Protein AF-A0A7S2HQS0-F1 (afdb_monomer_lite)

Structure (mmCIF, N/CA/C/O backbone):
data_AF-A0A7S2HQS0-F1
#
_entry.id   AF-A0A7S2HQS0-F1
#
loop_
_atom_site.group_PDB
_atom_site.id
_atom_site.type_symbol
_atom_site.label_atom_id
_atom_site.label_alt_id
_atom_site.label_comp_id
_atom_site.label_asym_id
_atom_site.label_entity_id
_atom_site.label_seq_id
_atom_site.pdbx_PDB_ins_code
_atom_site.Cartn_x
_atom_site.Cartn_y
_atom_site.Cartn_z
_atom_site.occupancy
_atom_site.B_iso_or_equiv
_atom_site.auth_seq_id
_atom_site.auth_comp_id
_atom_site.auth_asym_id
_atom_site.auth_atom_id
_atom_site.pdbx_PDB_model_num
ATOM 1 N N . SER A 1 1 ? -21.743 -8.434 7.636 1.00 57.97 1 SER A N 1
ATOM 2 C CA . SER A 1 1 ? -21.499 -7.011 7.310 1.00 57.97 1 SER A CA 1
ATOM 3 C C . SER A 1 1 ? -20.016 -6.711 7.418 1.00 57.97 1 SER A C 1
ATOM 5 O O . SER A 1 1 ? -19.393 -7.268 8.307 1.00 57.97 1 SER A O 1
ATOM 7 N N . TRP A 1 2 ? -19.448 -5.892 6.527 1.00 65.00 2 TRP A N 1
ATOM 8 C CA . TRP A 1 2 ? -18.016 -5.555 6.507 1.00 65.00 2 TRP A CA 1
ATOM 9 C C . TRP A 1 2 ? -17.796 -4.054 6.764 1.00 65.00 2 TRP A C 1
ATOM 11 O O . TRP A 1 2 ? -18.641 -3.234 6.384 1.00 65.00 2 TRP A O 1
ATOM 21 N N . TRP A 1 3 ? -16.676 -3.724 7.410 1.00 70.25 3 TRP A N 1
ATOM 22 C CA . TRP A 1 3 ? -16.250 -2.370 7.775 1.00 70.25 3 TRP A CA 1
ATOM 23 C C . TRP A 1 3 ? -14.877 -2.070 7.155 1.00 70.25 3 TRP A C 1
ATOM 25 O O . TRP A 1 3 ? -14.032 -2.954 7.054 1.00 70.25 3 TRP A O 1
ATOM 35 N N . LEU A 1 4 ? -14.660 -0.826 6.741 1.00 69.56 4 LEU A N 1
ATOM 36 C CA . LEU A 1 4 ? -13.374 -0.265 6.356 1.00 69.56 4 LEU A CA 1
ATOM 37 C C . LEU A 1 4 ? -12.585 0.073 7.620 1.00 69.56 4 LEU A C 1
ATOM 39 O O . LEU A 1 4 ? -12.956 0.983 8.366 1.00 69.56 4 LEU A O 1
ATOM 43 N N . CYS A 1 5 ? -11.491 -0.650 7.829 1.00 71.25 5 CYS A N 1
ATOM 44 C CA . CYS A 1 5 ? -10.439 -0.272 8.759 1.00 71.25 5 CYS A CA 1
ATOM 45 C C . CYS A 1 5 ? -9.304 0.366 7.953 1.00 71.25 5 CYS A C 1
ATOM 47 O O . CYS A 1 5 ? -8.884 -0.183 6.937 1.00 71.25 5 CYS A O 1
ATOM 49 N N . HIS A 1 6 ? -8.857 1.545 8.368 1.00 69.62 6 HIS A N 1
ATOM 50 C CA . HIS A 1 6 ? -7.760 2.263 7.730 1.00 69.62 6 HIS A CA 1
ATOM 51 C C . HIS A 1 6 ? -7.003 3.045 8.801 1.00 69.62 6 HIS A C 1
ATOM 53 O O . HIS A 1 6 ? -7.604 3.464 9.795 1.00 69.62 6 HIS A O 1
ATOM 59 N N . ASP A 1 7 ? -5.704 3.256 8.603 1.00 67.81 7 ASP A N 1
ATOM 60 C CA . ASP A 1 7 ? -4.910 4.049 9.533 1.00 67.81 7 ASP A CA 1
ATOM 61 C C . ASP A 1 7 ? -5.338 5.528 9.534 1.00 67.81 7 ASP A C 1
ATOM 63 O O . ASP A 1 7 ? -5.891 6.064 8.564 1.00 67.81 7 ASP A O 1
ATOM 67 N N . HIS A 1 8 ? -5.112 6.208 10.655 1.00 69.19 8 HIS A N 1
ATOM 68 C CA . HIS A 1 8 ? -5.535 7.587 10.851 1.00 69.19 8 HIS A CA 1
ATOM 69 C C . HIS A 1 8 ? -4.584 8.580 10.161 1.00 69.19 8 HIS A C 1
ATOM 71 O O . HIS A 1 8 ? -3.798 9.270 10.808 1.00 69.19 8 HIS A O 1
ATOM 77 N N . LEU A 1 9 ? -4.694 8.688 8.834 1.00 74.00 9 LEU A N 1
ATOM 78 C CA . LEU A 1 9 ? -3.991 9.696 8.038 1.00 74.00 9 LEU A CA 1
ATOM 79 C C . LEU A 1 9 ? -4.830 10.970 7.896 1.00 74.00 9 LEU A C 1
ATOM 81 O O . LEU A 1 9 ? -6.034 10.909 7.648 1.00 74.00 9 LEU A O 1
ATOM 85 N N . SER A 1 10 ? -4.195 12.141 7.981 1.00 75.12 10 SER A N 1
ATOM 86 C CA . SER A 1 10 ? -4.865 13.427 7.726 1.00 75.12 10 SER A CA 1
ATOM 87 C C . SER A 1 10 ? -5.469 13.489 6.320 1.00 75.12 10 SER A C 1
ATOM 89 O O . SER A 1 10 ? -6.591 13.965 6.165 1.00 75.12 10 SER A O 1
ATOM 91 N N . ALA A 1 11 ? -4.771 12.917 5.333 1.00 80.25 11 ALA A N 1
ATOM 92 C CA . ALA A 1 11 ? -5.224 12.813 3.946 1.00 80.25 11 ALA A CA 1
ATOM 93 C C . ALA A 1 11 ? -6.556 12.055 3.804 1.00 80.25 11 ALA A C 1
ATOM 95 O O . ALA A 1 11 ? -7.364 12.367 2.934 1.00 80.25 11 ALA A O 1
ATOM 96 N N . TRP A 1 12 ? -6.837 11.094 4.693 1.00 78.81 12 TRP A N 1
ATOM 97 C CA . TRP A 1 12 ? -8.107 10.363 4.683 1.00 78.81 12 TRP A CA 1
ATOM 98 C C . TRP A 1 12 ? -9.306 11.289 4.916 1.00 78.81 12 TRP A C 1
ATOM 100 O O . TRP A 1 12 ? -10.388 11.062 4.377 1.00 78.81 12 TRP A O 1
ATOM 110 N N . TRP A 1 13 ? -9.122 12.344 5.710 1.00 79.50 13 TRP A N 1
ATOM 111 C CA . TRP A 1 13 ? -10.175 13.288 6.090 1.00 79.50 13 TRP A CA 1
ATOM 112 C C . TRP A 1 13 ? -10.275 14.504 5.171 1.00 79.50 13 TRP A C 1
ATOM 114 O O . TRP A 1 13 ? -11.107 15.384 5.408 1.00 79.50 13 TRP A O 1
ATOM 124 N N . GLU A 1 14 ? -9.469 14.563 4.111 1.00 87.31 14 GLU A N 1
ATOM 125 C CA . GLU A 1 14 ? -9.605 15.595 3.091 1.00 87.31 14 GLU A CA 1
ATOM 126 C C . GLU A 1 14 ? -10.977 15.506 2.410 1.00 87.31 14 GLU A C 1
ATOM 128 O O . GLU A 1 14 ? -11.550 14.427 2.225 1.00 87.31 14 GLU A O 1
ATOM 133 N N . LYS A 1 15 ? -11.528 16.667 2.034 1.00 88.31 15 LYS A N 1
ATOM 134 C CA . LYS A 1 15 ? -12.884 16.766 1.466 1.00 88.31 15 LYS A CA 1
ATOM 135 C C . LYS A 1 15 ? -13.051 15.873 0.239 1.00 88.31 15 LYS A C 1
ATOM 137 O O . LYS A 1 15 ? -14.083 15.226 0.088 1.00 88.31 15 LYS A O 1
ATOM 142 N N . GLU A 1 16 ? -12.033 15.835 -0.610 1.00 91.56 16 GLU A N 1
ATOM 143 C CA . GLU A 1 16 ? -12.008 15.062 -1.851 1.00 91.56 16 GLU A CA 1
ATOM 144 C C . GLU A 1 16 ? -11.975 13.556 -1.574 1.00 91.56 16 GLU A C 1
ATOM 146 O O . GLU A 1 16 ? -12.753 12.806 -2.165 1.00 91.56 16 GLU A O 1
ATOM 151 N N . ALA A 1 17 ? -11.161 13.119 -0.607 1.00 86.25 17 ALA A N 1
ATOM 152 C CA . ALA A 1 17 ? -11.093 11.725 -0.182 1.00 86.25 17 ALA A CA 1
ATOM 153 C C . ALA A 1 17 ? -12.439 11.244 0.385 1.00 86.25 17 ALA A C 1
ATOM 155 O O . ALA A 1 17 ? -12.969 10.219 -0.047 1.00 86.25 17 ALA A O 1
ATOM 156 N N . GLN A 1 18 ? -13.054 12.014 1.288 1.00 88.06 18 GLN A N 1
ATOM 157 C CA . GLN A 1 18 ? -14.365 11.670 1.852 1.00 88.06 18 GLN A CA 1
ATOM 158 C C . GLN A 1 18 ? -15.486 11.717 0.804 1.00 88.06 18 GLN A C 1
ATOM 160 O O . GLN A 1 18 ? -16.372 10.859 0.822 1.00 88.06 18 GLN A O 1
ATOM 165 N N . ALA A 1 19 ? -15.445 12.666 -0.138 1.00 92.06 19 ALA A N 1
ATOM 166 C CA . ALA A 1 19 ? -16.389 12.722 -1.254 1.00 92.06 19 ALA A CA 1
ATOM 167 C C . ALA A 1 19 ? -16.268 11.487 -2.159 1.00 92.06 19 ALA A C 1
ATOM 169 O O . ALA A 1 19 ? -17.282 10.914 -2.561 1.00 92.06 19 ALA A O 1
ATOM 170 N N . TYR A 1 20 ? -15.043 11.031 -2.428 1.00 90.25 20 TYR A N 1
ATOM 171 C CA . TYR A 1 20 ? -14.801 9.802 -3.174 1.00 90.25 20 TYR A CA 1
ATOM 172 C C . TYR A 1 20 ? -15.308 8.567 -2.416 1.00 90.25 20 TYR A C 1
ATOM 174 O O . TYR A 1 20 ? -16.078 7.786 -2.963 1.00 90.25 20 TYR A O 1
ATOM 182 N N . ILE A 1 21 ? -14.974 8.412 -1.133 1.00 87.31 21 ILE A N 1
ATOM 183 C CA . ILE A 1 21 ? -15.469 7.299 -0.300 1.00 87.31 21 ILE A CA 1
ATOM 184 C C . ILE A 1 21 ? -17.008 7.274 -0.278 1.00 87.31 21 ILE A C 1
ATOM 186 O O . ILE A 1 21 ? -17.627 6.210 -0.388 1.00 87.31 21 ILE A O 1
ATOM 190 N N . ALA A 1 22 ? -17.640 8.446 -0.179 1.00 89.94 22 ALA A N 1
ATOM 191 C CA . ALA A 1 22 ? -19.089 8.572 -0.219 1.00 89.94 22 ALA A CA 1
ATOM 192 C C . ALA A 1 22 ? -19.682 8.191 -1.582 1.00 89.94 22 ALA A C 1
ATOM 194 O O . ALA A 1 22 ? -20.665 7.451 -1.612 1.00 89.94 22 ALA A O 1
ATOM 195 N N . SER A 1 23 ? -19.076 8.616 -2.698 1.00 94.00 23 SER A N 1
ATOM 196 C CA . SER A 1 23 ? -19.554 8.277 -4.050 1.00 94.00 23 SER A CA 1
ATOM 197 C C . SER A 1 23 ? -19.489 6.776 -4.350 1.00 94.00 23 SER A C 1
ATOM 199 O O . SER A 1 23 ? -20.253 6.270 -5.168 1.00 94.00 23 SER A O 1
ATOM 201 N N . ARG A 1 24 ? -18.622 6.040 -3.645 1.00 88.56 24 ARG A N 1
A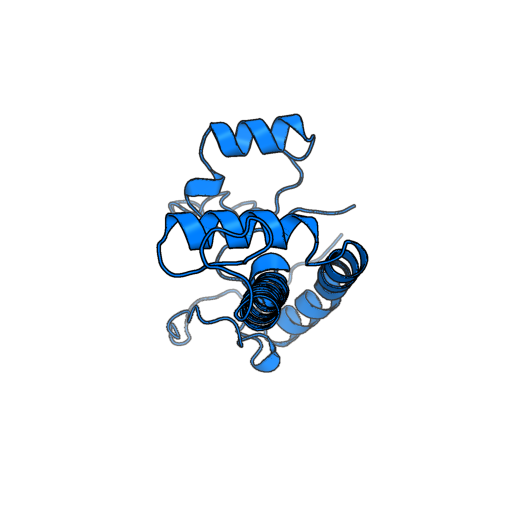TOM 202 C CA . ARG A 1 24 ? -18.522 4.574 -3.713 1.00 88.56 24 ARG A CA 1
ATOM 203 C C . ARG A 1 24 ? -19.492 3.839 -2.776 1.00 88.56 24 ARG A C 1
ATOM 205 O O . ARG A 1 24 ? -19.498 2.613 -2.769 1.00 88.56 24 ARG A O 1
ATOM 212 N N . GLY A 1 25 ? -20.310 4.554 -1.998 1.00 87.94 25 GLY A N 1
ATOM 213 C CA . GLY A 1 25 ? -21.274 3.963 -1.060 1.00 87.94 25 GLY A CA 1
ATOM 214 C C . GLY A 1 25 ? -20.657 3.488 0.261 1.00 87.94 25 GLY A C 1
ATOM 215 O O . GLY A 1 25 ? -21.236 2.649 0.954 1.00 87.94 25 GLY A O 1
ATOM 216 N N . PHE A 1 26 ? -19.476 4.004 0.618 1.00 85.31 26 PHE A N 1
ATOM 217 C CA . PHE A 1 26 ? -18.707 3.542 1.778 1.00 85.31 26 PHE A CA 1
ATOM 218 C C . PHE A 1 26 ? -18.626 4.549 2.929 1.00 85.31 26 PHE A C 1
ATOM 220 O O . PHE A 1 26 ? -17.954 4.286 3.925 1.00 85.31 26 PHE A O 1
ATOM 227 N N . LYS A 1 27 ? -19.336 5.680 2.825 1.00 83.81 27 LYS A N 1
ATOM 228 C CA . LYS A 1 27 ? -19.327 6.766 3.818 1.00 83.81 27 LYS A CA 1
ATOM 229 C C . LYS A 1 27 ? -19.489 6.262 5.256 1.00 83.81 27 LYS A C 1
ATOM 231 O O . LYS A 1 27 ? -18.665 6.579 6.108 1.00 83.81 27 LYS A O 1
ATOM 236 N N . ASP A 1 28 ? -20.503 5.433 5.491 1.00 82.31 28 ASP A N 1
ATOM 237 C CA . ASP A 1 28 ? -20.883 4.962 6.829 1.00 82.31 28 ASP A CA 1
ATOM 238 C C . ASP A 1 28 ? -20.279 3.602 7.192 1.00 82.31 28 ASP A C 1
ATOM 240 O O . ASP A 1 28 ? -20.642 3.012 8.203 1.00 82.31 28 ASP A O 1
ATOM 244 N N . ARG A 1 29 ? -19.344 3.094 6.382 1.00 81.31 29 ARG A N 1
ATOM 245 C CA . ARG A 1 29 ? -18.694 1.797 6.605 1.00 81.31 29 ARG A CA 1
ATOM 246 C C . ARG A 1 29 ? -17.338 1.920 7.284 1.00 81.31 29 ARG A C 1
ATOM 248 O O . ARG A 1 29 ? -16.599 0.955 7.283 1.00 81.31 29 ARG A O 1
ATOM 255 N N . GLN A 1 30 ? -16.983 3.067 7.851 1.00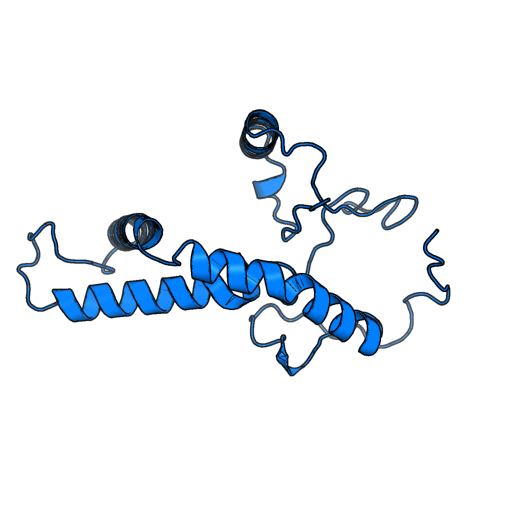 79.94 30 GLN A N 1
ATOM 256 C CA . GLN A 1 30 ? -15.662 3.296 8.447 1.00 79.94 30 GLN A CA 1
ATOM 257 C C . GLN A 1 30 ? -15.647 2.946 9.939 1.00 79.94 30 GLN A C 1
ATOM 259 O O . GLN A 1 30 ? -16.485 3.444 10.697 1.00 79.94 30 GLN A O 1
ATOM 264 N N . LEU A 1 31 ? -14.670 2.141 10.364 1.00 77.50 31 LEU A N 1
ATOM 265 C CA . LEU A 1 31 ? -14.435 1.840 11.774 1.00 77.50 31 LEU A CA 1
ATOM 266 C C . LEU A 1 31 ? -13.820 3.062 12.468 1.00 77.50 31 LEU A C 1
ATOM 268 O O . LEU A 1 31 ? -12.732 3.517 12.119 1.00 77.50 31 LEU A O 1
ATOM 272 N N . ARG A 1 32 ? -14.534 3.610 13.451 1.00 79.75 32 ARG A N 1
ATOM 273 C CA . ARG A 1 32 ? -14.171 4.852 14.145 1.00 79.75 32 ARG A CA 1
ATOM 274 C C . ARG A 1 32 ? -14.268 4.680 15.652 1.00 79.75 32 ARG A C 1
ATOM 276 O O . ARG A 1 32 ? -15.059 3.871 16.134 1.00 79.75 32 ARG A O 1
ATOM 283 N N . ALA A 1 33 ? -13.518 5.496 16.387 1.00 76.50 33 ALA A N 1
ATOM 284 C CA . ALA A 1 33 ? -13.727 5.677 17.814 1.00 76.50 33 ALA A CA 1
ATOM 285 C C . ALA A 1 33 ? -15.194 6.073 18.074 1.00 76.50 33 ALA A C 1
ATOM 287 O O . ALA A 1 3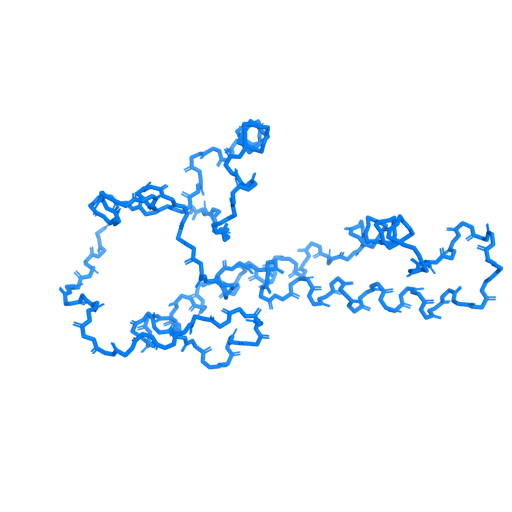3 ? -15.737 6.984 17.437 1.00 76.50 33 ALA A O 1
ATOM 288 N N . TRP A 1 34 ? -15.846 5.367 18.996 1.00 77.69 34 TRP A N 1
ATOM 289 C CA . TRP A 1 34 ? -17.273 5.519 19.275 1.00 77.69 34 TRP A CA 1
ATOM 290 C C . TRP A 1 34 ? -17.538 5.900 20.735 1.00 77.69 34 TRP A C 1
ATOM 292 O O . TRP A 1 34 ? -16.710 5.680 21.620 1.00 77.69 34 TRP A O 1
ATOM 302 N N . GLY A 1 35 ? -18.717 6.468 20.997 1.00 83.44 35 GLY A N 1
ATOM 303 C CA . GLY A 1 35 ? -19.151 6.829 22.344 1.00 83.44 35 GLY A CA 1
ATOM 304 C C . GLY A 1 35 ? -18.271 7.914 22.960 1.00 83.44 35 GLY A C 1
ATOM 305 O O . GLY A 1 35 ? -18.068 8.961 22.359 1.00 83.44 35 GLY A O 1
ATOM 306 N N . SER A 1 36 ? -17.764 7.680 24.171 1.00 83.00 36 SER A N 1
ATOM 307 C CA . SER A 1 36 ? -16.883 8.615 24.884 1.00 83.00 36 SER A CA 1
ATOM 308 C C . SER A 1 36 ? -15.391 8.406 24.604 1.00 83.00 36 SER A C 1
ATOM 310 O O . SER A 1 36 ? -14.569 9.130 25.168 1.00 83.00 36 SER A O 1
ATOM 312 N N . VAL A 1 37 ? -15.023 7.430 23.765 1.00 72.44 37 VAL A N 1
ATOM 313 C CA . VAL A 1 37 ? -13.620 7.140 23.437 1.00 72.44 37 VAL A CA 1
ATOM 314 C C . VAL A 1 37 ? -12.985 8.372 22.794 1.00 72.44 37 VAL A C 1
ATOM 316 O O . VAL A 1 37 ? -13.540 8.947 21.860 1.00 72.44 37 VAL A O 1
ATOM 319 N N . ASN A 1 38 ? -11.826 8.792 23.309 1.00 72.00 38 ASN A N 1
ATOM 320 C CA . ASN A 1 38 ? -11.069 9.966 22.855 1.00 72.00 38 ASN A CA 1
ATOM 321 C C . ASN A 1 38 ? -11.809 11.317 22.947 1.00 72.00 38 ASN A C 1
ATOM 323 O O . ASN A 1 38 ? -11.347 12.305 22.366 1.00 72.00 38 ASN A O 1
ATOM 327 N N . LYS A 1 39 ? -12.933 11.401 23.675 1.00 82.38 39 LYS A N 1
ATOM 328 C CA . LYS A 1 39 ? -13.692 12.650 23.842 1.00 82.38 39 LYS A CA 1
ATOM 329 C C . LYS A 1 39 ? -12.824 13.730 24.491 1.00 82.38 39 LYS A C 1
ATOM 331 O O . LYS A 1 39 ? -12.164 13.482 25.492 1.00 82.38 39 LYS A O 1
ATOM 336 N N . GLY A 1 40 ? -12.830 14.930 23.909 1.00 81.12 40 GLY A N 1
ATOM 337 C CA . GLY A 1 40 ? -11.980 16.047 24.346 1.00 81.12 40 GLY A CA 1
ATOM 338 C C . GLY A 1 40 ? -10.571 16.050 23.741 1.00 81.12 40 GLY A C 1
ATOM 339 O O . GLY A 1 40 ? -9.801 16.965 24.010 1.00 81.12 40 GLY A O 1
ATOM 340 N N . THR A 1 41 ? -10.236 15.073 22.894 1.00 78.94 41 THR A N 1
ATOM 341 C CA . THR A 1 41 ? -8.983 15.054 22.124 1.00 78.94 41 THR A CA 1
ATOM 342 C C . THR A 1 41 ? -9.256 15.279 20.635 1.00 78.94 41 THR A C 1
ATOM 344 O O . THR A 1 41 ? -10.387 15.131 20.169 1.00 78.94 41 THR A O 1
ATOM 347 N N . ARG A 1 42 ? -8.203 15.553 19.853 1.00 72.06 42 ARG A N 1
ATOM 348 C CA . ARG A 1 42 ? -8.295 15.620 18.382 1.00 72.06 42 ARG A CA 1
ATOM 349 C C . ARG A 1 42 ? -8.694 14.295 17.710 1.00 72.06 42 ARG A C 1
ATOM 351 O O . ARG A 1 42 ? -8.985 14.295 16.523 1.00 72.06 42 ARG A O 1
ATOM 358 N N . TYR A 1 43 ? -8.695 13.185 18.451 1.00 69.12 43 TYR A N 1
ATOM 359 C CA . TYR A 1 43 ? -9.006 11.837 17.963 1.00 69.12 43 TYR A CA 1
ATOM 360 C C . TYR A 1 43 ? -10.441 11.393 18.293 1.00 69.12 43 TYR A C 1
ATOM 362 O O . TYR A 1 43 ? -10.786 10.215 18.196 1.00 69.12 43 TYR A O 1
ATOM 370 N N . TYR A 1 44 ? -11.298 12.315 18.732 1.00 76.56 44 TYR A N 1
ATOM 371 C CA . TYR A 1 44 ? -12.712 12.020 18.931 1.00 76.56 44 TYR A CA 1
ATOM 372 C C . TYR A 1 44 ? -13.380 11.707 17.581 1.00 76.56 44 TYR 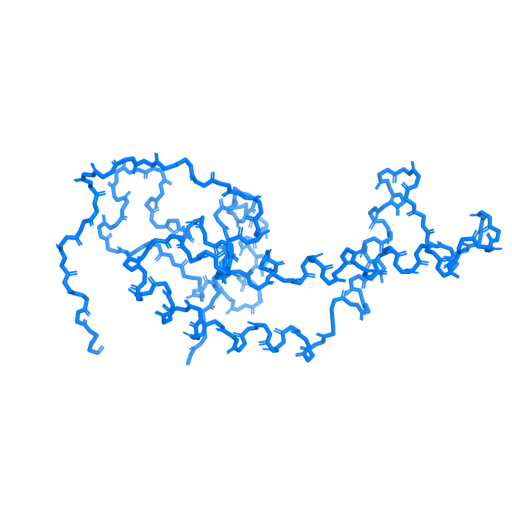A C 1
ATOM 374 O O . TYR A 1 44 ? -13.261 12.491 16.643 1.00 76.56 44 TYR A O 1
ATOM 382 N N . HIS A 1 45 ? -14.049 10.552 17.467 1.00 74.44 45 HIS A N 1
ATOM 383 C CA . HIS A 1 45 ? -14.603 10.016 16.208 1.00 74.44 45 HIS A CA 1
ATOM 384 C C . HIS A 1 45 ? -13.598 9.781 15.068 1.00 74.44 45 HIS A C 1
ATOM 386 O O . HIS A 1 45 ? -14.003 9.529 13.928 1.00 74.44 45 HIS A O 1
ATOM 392 N N . SER A 1 46 ? -12.296 9.820 15.356 1.00 70.25 46 SER A N 1
ATOM 393 C CA . SER A 1 46 ? -11.283 9.461 14.374 1.00 70.25 46 SER A CA 1
ATOM 394 C C . SER A 1 46 ? -11.354 7.975 14.031 1.00 70.25 46 SER A C 1
ATOM 396 O O . SER A 1 46 ? -11.931 7.174 14.768 1.00 70.25 46 SER A O 1
ATOM 398 N N . LEU A 1 47 ? -10.704 7.589 12.933 1.00 75.94 47 LEU A N 1
ATOM 399 C CA . LEU A 1 47 ? -10.338 6.191 12.720 1.00 75.94 47 LEU A CA 1
ATOM 400 C C . LEU A 1 47 ? -9.549 5.683 13.935 1.00 75.94 47 LEU A C 1
ATOM 402 O O . LEU A 1 47 ? -8.841 6.456 14.595 1.00 75.94 47 LEU A O 1
ATOM 406 N N . VAL A 1 48 ? -9.699 4.396 14.235 1.00 70.06 48 VAL A N 1
ATOM 407 C CA . VAL A 1 48 ? -8.845 3.698 15.202 1.00 70.06 48 VAL A CA 1
ATOM 408 C C . VAL A 1 48 ? -7.441 3.600 14.599 1.00 70.06 48 VAL A C 1
ATOM 410 O O . VAL A 1 48 ? -7.148 2.703 13.822 1.00 70.06 48 VAL A O 1
ATOM 413 N N . GLY A 1 49 ? -6.612 4.611 14.865 1.00 64.75 49 GLY A N 1
ATOM 414 C CA . GLY A 1 49 ? -5.259 4.706 14.316 1.00 64.75 49 GLY A CA 1
ATOM 415 C C . GLY A 1 49 ? -4.248 3.818 15.041 1.00 64.75 49 GLY A C 1
ATOM 416 O O . GLY A 1 49 ? -4.481 3.394 16.175 1.00 64.75 49 GLY A O 1
ATOM 417 N N . ASN A 1 50 ? -3.100 3.617 14.387 1.00 65.56 50 ASN A N 1
ATOM 418 C CA . ASN A 1 50 ? -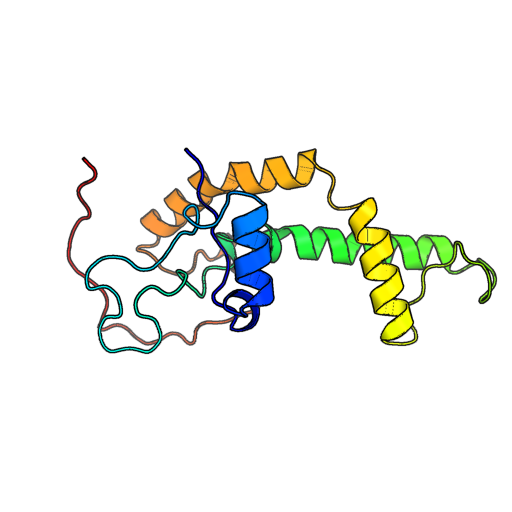1.926 2.891 14.884 1.00 65.56 50 ASN A CA 1
ATOM 419 C C . ASN A 1 50 ? -2.127 1.378 15.082 1.00 65.56 50 ASN A C 1
ATOM 421 O O . ASN A 1 50 ? -1.711 0.803 16.088 1.00 65.56 50 ASN A O 1
ATOM 425 N N . ARG A 1 51 ? -2.798 0.753 14.112 1.00 68.88 51 ARG A N 1
ATOM 426 C CA . ARG A 1 51 ? -2.968 -0.701 14.003 1.00 68.88 51 ARG A CA 1
ATOM 427 C C . ARG A 1 51 ? -2.642 -1.151 12.581 1.00 68.88 51 ARG A C 1
ATOM 429 O O . ARG A 1 51 ? -3.567 -1.512 11.849 1.00 68.88 51 ARG A O 1
ATOM 436 N N . PRO A 1 52 ? -1.372 -1.059 12.146 1.00 68.94 52 PRO A N 1
ATOM 437 C CA . PRO A 1 52 ? -0.982 -1.505 10.810 1.00 68.94 52 PRO A CA 1
ATOM 438 C C . PRO A 1 52 ? -1.404 -2.957 10.545 1.00 68.94 52 PRO A C 1
ATOM 440 O O . PRO A 1 52 ? -1.805 -3.265 9.430 1.00 68.94 52 PRO A O 1
ATOM 443 N N . GLU A 1 53 ? -1.445 -3.810 11.573 1.00 73.38 53 GLU A N 1
ATOM 444 C CA . GLU A 1 53 ? -1.910 -5.199 11.496 1.00 73.38 53 GLU A CA 1
ATOM 445 C C . GLU A 1 53 ? -3.387 -5.335 11.064 1.00 73.38 53 GLU A C 1
ATOM 447 O O . GLU A 1 53 ? -3.785 -6.338 10.477 1.00 73.38 53 GLU A O 1
ATOM 452 N N . MET A 1 54 ? -4.205 -4.303 11.290 1.00 74.31 54 MET A N 1
ATOM 453 C CA . MET A 1 54 ? -5.618 -4.252 10.890 1.00 74.31 54 MET A CA 1
ATOM 454 C C . MET A 1 54 ? -5.832 -3.619 9.509 1.00 74.31 54 MET A C 1
ATOM 456 O O . MET A 1 54 ? -6.970 -3.527 9.038 1.00 74.31 54 MET A O 1
ATOM 460 N N . CYS A 1 55 ? -4.762 -3.155 8.864 1.00 80.12 55 CYS A N 1
ATOM 461 C CA . CYS A 1 55 ? -4.785 -2.588 7.527 1.00 80.12 55 CYS A CA 1
ATOM 462 C C . CYS A 1 55 ? -4.058 -3.550 6.579 1.00 80.12 55 CYS A C 1
ATOM 464 O O . CYS A 1 55 ? -2.832 -3.516 6.519 1.00 80.12 55 CYS A O 1
ATOM 466 N N . PRO A 1 56 ? -4.774 -4.375 5.788 1.00 80.88 56 PRO A N 1
ATOM 467 C CA . PRO A 1 56 ? -4.145 -5.312 4.848 1.00 80.88 56 PRO A CA 1
ATOM 468 C C . PRO A 1 56 ? -3.100 -4.658 3.935 1.00 80.88 56 PRO A C 1
ATOM 470 O O . PRO A 1 56 ? -2.077 -5.245 3.571 1.00 80.88 56 PRO A O 1
ATOM 473 N N . LEU A 1 57 ? -3.354 -3.392 3.584 1.00 81.12 57 LEU A N 1
ATOM 474 C CA . LEU A 1 57 ? -2.456 -2.602 2.762 1.00 81.12 57 LEU A CA 1
ATOM 475 C C . LEU A 1 57 ? -1.085 -2.405 3.419 1.00 81.12 57 LEU A C 1
ATOM 477 O O . LEU A 1 57 ? -0.064 -2.683 2.789 1.00 81.12 57 LEU A O 1
ATOM 481 N N . ASP A 1 58 ? -1.090 -1.979 4.681 1.00 78.75 58 ASP A N 1
ATOM 482 C CA . ASP A 1 58 ? 0.113 -1.688 5.459 1.00 78.75 58 ASP A CA 1
ATOM 483 C C . ASP A 1 58 ? 0.765 -2.959 6.008 1.00 78.75 58 ASP A C 1
ATOM 485 O O . ASP A 1 58 ? 1.991 -3.024 6.078 1.00 78.75 58 ASP A O 1
ATOM 489 N N . ALA A 1 59 ? -0.033 -3.974 6.351 1.00 78.62 59 ALA A N 1
ATOM 490 C CA . ALA A 1 59 ? 0.429 -5.242 6.904 1.00 78.62 59 ALA A CA 1
ATOM 491 C C . ALA A 1 59 ? 1.205 -6.083 5.876 1.00 78.62 59 ALA A C 1
ATOM 493 O O . ALA A 1 59 ? 2.283 -6.594 6.175 1.00 78.62 59 ALA A O 1
ATOM 494 N N . HIS A 1 60 ? 0.685 -6.219 4.647 1.00 84.50 60 HIS A N 1
ATOM 495 C CA . HIS A 1 60 ? 1.253 -7.168 3.679 1.00 84.50 60 HIS A CA 1
ATOM 496 C C . HIS A 1 60 ? 1.300 -6.647 2.241 1.00 84.50 60 HIS A C 1
ATOM 498 O O . HIS A 1 60 ? 2.288 -6.856 1.531 1.00 84.50 60 HIS A O 1
ATOM 504 N N . LEU A 1 61 ? 0.248 -5.976 1.769 1.00 87.75 61 LEU A N 1
ATOM 505 C CA . LEU A 1 61 ? 0.092 -5.727 0.334 1.00 87.75 61 LEU A CA 1
ATOM 506 C C . LEU A 1 61 ? 1.092 -4.695 -0.216 1.00 87.75 61 LEU A C 1
ATOM 508 O O . LEU A 1 61 ? 1.481 -4.787 -1.383 1.00 87.75 61 LEU A O 1
ATOM 512 N N . PHE A 1 62 ? 1.576 -3.749 0.596 1.00 88.44 62 PHE A N 1
ATOM 513 C CA . PHE A 1 62 ? 2.684 -2.880 0.187 1.00 88.44 62 PHE A CA 1
ATOM 514 C C . PHE A 1 62 ? 4.012 -3.629 0.049 1.00 88.44 62 PHE A C 1
ATOM 516 O O . PHE A 1 62 ? 4.806 -3.294 -0.836 1.00 88.44 62 PHE A O 1
ATOM 523 N N . ALA A 1 63 ? 4.256 -4.665 0.857 1.00 87.88 63 ALA A N 1
ATOM 524 C CA . ALA A 1 63 ? 5.422 -5.526 0.680 1.00 87.88 63 ALA A CA 1
ATOM 525 C C . ALA A 1 63 ? 5.315 -6.321 -0.632 1.00 87.88 63 ALA A C 1
ATOM 527 O O . ALA A 1 63 ? 6.277 -6.365 -1.405 1.00 87.88 63 ALA A O 1
ATOM 528 N N . ASP A 1 64 ? 4.127 -6.854 -0.939 1.00 89.94 64 ASP A N 1
ATOM 529 C CA . ASP A 1 64 ? 3.840 -7.523 -2.214 1.00 89.94 64 ASP A CA 1
ATOM 530 C C . ASP A 1 64 ? 4.072 -6.585 -3.409 1.00 89.94 64 ASP A C 1
ATOM 532 O O . ASP A 1 64 ? 4.737 -6.962 -4.381 1.00 89.94 64 ASP A O 1
ATOM 536 N N . LEU A 1 65 ? 3.593 -5.338 -3.322 1.00 92.44 65 LEU A N 1
ATOM 537 C CA . LEU A 1 65 ? 3.841 -4.317 -4.339 1.00 92.44 65 LEU A CA 1
ATOM 538 C C . LEU A 1 65 ? 5.337 -4.044 -4.505 1.00 92.44 65 LEU A C 1
ATOM 540 O O . LEU A 1 65 ? 5.836 -4.031 -5.629 1.00 92.44 65 LEU A O 1
ATOM 544 N N . LYS A 1 66 ? 6.056 -3.803 -3.405 1.00 92.62 66 LYS A N 1
ATOM 545 C CA . LYS A 1 66 ? 7.489 -3.489 -3.435 1.00 92.62 66 LYS A CA 1
ATOM 546 C C . LYS A 1 66 ? 8.276 -4.611 -4.108 1.00 92.62 66 LYS A C 1
ATOM 548 O O . LYS A 1 66 ? 9.099 -4.345 -4.983 1.00 92.62 66 LYS A O 1
ATOM 553 N N . ASN A 1 67 ? 7.981 -5.861 -3.760 1.00 93.94 67 ASN A N 1
ATOM 554 C CA . ASN A 1 67 ? 8.597 -7.030 -4.380 1.00 93.94 67 ASN A CA 1
ATOM 555 C C . ASN A 1 67 ? 8.265 -7.123 -5.876 1.00 93.94 67 ASN A C 1
ATOM 557 O O . ASN A 1 67 ? 9.148 -7.409 -6.687 1.00 93.94 67 ASN A O 1
ATOM 561 N N . ALA A 1 68 ? 7.020 -6.834 -6.263 1.00 94.81 68 ALA A N 1
ATOM 562 C CA . ALA A 1 68 ? 6.611 -6.810 -7.664 1.00 94.81 68 ALA A CA 1
ATOM 563 C C . ALA A 1 68 ? 7.331 -5.710 -8.463 1.00 94.81 68 ALA A C 1
ATOM 565 O O . ALA A 1 68 ? 7.844 -5.989 -9.547 1.00 94.81 68 ALA A O 1
ATOM 566 N N . VAL A 1 69 ? 7.443 -4.497 -7.913 1.00 95.62 69 VAL A N 1
ATOM 567 C CA . VAL A 1 69 ? 8.194 -3.383 -8.512 1.00 95.62 69 VAL A CA 1
ATOM 568 C C . VAL A 1 69 ? 9.645 -3.788 -8.752 1.00 95.62 69 VAL A C 1
ATOM 570 O O . VAL A 1 69 ? 10.133 -3.690 -9.878 1.00 95.62 69 VAL A O 1
ATOM 573 N N . LEU A 1 70 ? 10.325 -4.300 -7.720 1.00 95.31 70 LEU A N 1
ATOM 574 C CA . LEU A 1 70 ? 11.720 -4.727 -7.828 1.00 95.31 70 LEU A CA 1
ATOM 575 C C . LEU A 1 70 ? 11.888 -5.818 -8.889 1.00 95.31 70 LEU A C 1
ATOM 577 O O . LEU A 1 70 ? 12.785 -5.731 -9.728 1.00 95.31 70 LEU A O 1
ATOM 581 N N . LYS A 1 71 ? 10.984 -6.802 -8.917 1.00 95.62 71 LYS A N 1
ATOM 582 C CA . LYS A 1 71 ? 10.990 -7.858 -9.931 1.00 95.62 71 LYS A CA 1
ATOM 583 C C . LYS A 1 71 ? 10.829 -7.287 -11.342 1.00 95.62 71 LYS A C 1
ATOM 585 O O . LYS A 1 71 ? 11.582 -7.670 -12.231 1.00 95.62 71 LYS A O 1
ATOM 590 N N . HIS A 1 72 ? 9.890 -6.368 -11.567 1.00 94.94 72 HIS A N 1
ATOM 591 C CA . HIS A 1 72 ? 9.690 -5.747 -12.880 1.00 94.94 72 HIS A CA 1
ATOM 592 C C . HIS A 1 72 ? 10.899 -4.929 -13.337 1.00 94.94 72 HIS A C 1
ATOM 594 O O . HIS A 1 72 ? 11.287 -5.015 -14.504 1.00 94.94 72 HIS A O 1
ATOM 600 N N . VAL A 1 73 ? 11.534 -4.192 -12.427 1.00 95.19 73 VAL A N 1
ATOM 601 C CA . VAL A 1 73 ? 12.755 -3.433 -12.727 1.00 95.19 73 VAL A CA 1
ATOM 602 C C . VAL A 1 73 ? 13.894 -4.370 -13.119 1.00 95.19 73 VAL A C 1
ATOM 604 O O . VAL A 1 73 ? 14.524 -4.154 -14.151 1.00 95.19 73 VAL A O 1
ATOM 607 N N . VAL A 1 74 ? 14.120 -5.450 -12.364 1.00 96.44 74 VAL A N 1
ATOM 608 C CA . VAL A 1 74 ? 15.168 -6.437 -12.677 1.00 96.44 74 VAL A CA 1
ATOM 609 C C . VAL A 1 74 ? 14.888 -7.149 -14.000 1.00 96.44 74 VAL A C 1
ATOM 611 O O . VAL A 1 74 ? 15.777 -7.257 -14.834 1.00 96.44 74 VAL A O 1
ATOM 614 N N . MET A 1 75 ? 13.652 -7.589 -14.246 1.00 96.06 75 MET A N 1
ATOM 615 C CA . MET A 1 75 ? 13.301 -8.300 -15.485 1.00 96.06 75 MET A CA 1
ATOM 616 C C . MET A 1 75 ? 13.421 -7.428 -16.739 1.00 96.06 75 MET A C 1
ATOM 618 O O . MET A 1 75 ? 13.544 -7.957 -17.839 1.00 96.06 75 MET A O 1
ATOM 622 N N . THR A 1 76 ? 13.360 -6.103 -16.595 1.00 96.12 76 THR A N 1
ATOM 623 C CA . THR A 1 76 ? 13.384 -5.170 -17.730 1.00 96.12 76 THR A CA 1
ATOM 624 C C . THR A 1 76 ? 14.665 -4.342 -17.812 1.00 96.12 76 THR A C 1
ATOM 626 O O . THR A 1 76 ? 14.780 -3.486 -18.688 1.00 96.12 76 THR A O 1
ATOM 629 N N . CYS A 1 77 ? 15.656 -4.608 -16.953 1.00 94.94 77 CYS A N 1
ATOM 630 C CA . CYS A 1 77 ? 16.882 -3.811 -16.879 1.00 94.94 77 CYS A CA 1
ATOM 631 C C . CYS A 1 77 ? 17.752 -3.893 -18.144 1.00 94.94 77 CYS A C 1
ATOM 633 O O . CYS A 1 77 ? 18.482 -2.946 -18.428 1.00 94.94 77 CYS A O 1
ATOM 635 N N . GLY A 1 78 ? 17.644 -4.990 -18.904 1.00 95.06 78 GLY A N 1
ATOM 636 C CA . GLY A 1 78 ? 18.358 -5.200 -20.166 1.00 95.06 78 GLY A CA 1
ATOM 637 C C . GLY A 1 78 ? 17.696 -4.574 -21.397 1.00 95.06 78 GLY A C 1
ATOM 638 O O . GLY A 1 78 ? 18.276 -4.630 -22.474 1.00 95.06 78 GLY A O 1
ATOM 639 N N . LEU A 1 79 ? 16.493 -4.001 -21.270 1.00 96.06 79 LEU A N 1
ATOM 640 C CA . LEU A 1 79 ? 15.860 -3.254 -22.362 1.00 96.06 79 LEU A CA 1
ATOM 641 C C . LEU A 1 79 ? 16.523 -1.885 -22.525 1.00 96.06 79 LEU A C 1
ATOM 643 O O . LEU A 1 79 ? 17.060 -1.353 -21.557 1.00 96.06 79 LEU A O 1
ATOM 647 N N . ASP A 1 80 ? 16.417 -1.265 -23.699 1.00 94.94 80 ASP A N 1
ATOM 648 C CA . ASP A 1 80 ? 16.899 0.106 -23.900 1.00 94.94 80 ASP A CA 1
ATOM 649 C C . ASP A 1 80 ? 16.285 1.084 -22.893 1.00 94.94 80 ASP A C 1
ATOM 651 O O . ASP A 1 80 ? 15.158 0.901 -22.420 1.00 94.94 80 ASP A O 1
ATOM 655 N N . LEU A 1 81 ? 17.030 2.140 -22.552 1.00 89.75 81 LEU A N 1
ATOM 656 C CA . LEU A 1 81 ? 16.557 3.151 -21.606 1.00 89.75 81 LEU A CA 1
ATOM 657 C C . LEU A 1 81 ? 15.256 3.800 -22.080 1.00 89.75 81 LEU A C 1
ATOM 659 O O . LEU A 1 81 ? 14.390 4.046 -21.253 1.00 89.75 81 LEU A O 1
ATOM 663 N N . ASP A 1 82 ? 15.066 4.002 -23.378 1.00 91.81 82 ASP A N 1
ATOM 664 C CA . ASP A 1 82 ? 13.860 4.644 -23.917 1.00 91.81 82 ASP A CA 1
ATOM 665 C C . ASP A 1 82 ? 12.718 3.661 -24.204 1.00 91.81 82 ASP A C 1
ATOM 667 O O . ASP A 1 82 ? 11.644 4.054 -24.655 1.00 91.81 82 ASP A O 1
ATOM 671 N N . ASN A 1 83 ? 12.906 2.372 -23.908 1.00 92.62 83 ASN A N 1
ATOM 672 C CA . ASN A 1 83 ? 11.877 1.369 -24.131 1.00 92.62 83 ASN A CA 1
ATOM 673 C C . ASN A 1 83 ? 10.706 1.558 -23.152 1.00 92.62 83 ASN A C 1
ATOM 675 O O . ASN A 1 83 ? 10.875 1.448 -21.939 1.00 92.62 83 ASN A O 1
ATOM 679 N N . GLU A 1 84 ? 9.491 1.753 -23.667 1.00 91.31 84 GLU A N 1
ATOM 680 C CA . GLU A 1 84 ? 8.279 1.935 -22.851 1.00 91.31 84 GLU A CA 1
ATOM 681 C C . GLU A 1 84 ? 7.999 0.755 -21.903 1.00 91.31 84 GLU A C 1
ATOM 683 O O . GLU A 1 84 ? 7.442 0.915 -20.810 1.00 91.31 84 GLU A O 1
ATOM 688 N N . LYS A 1 85 ? 8.418 -0.458 -22.282 1.00 92.38 85 LYS A N 1
ATOM 689 C CA . LYS A 1 85 ? 8.250 -1.655 -21.450 1.00 92.38 85 LYS A CA 1
ATOM 690 C C . LYS A 1 85 ? 9.229 -1.687 -20.278 1.00 92.38 85 LYS A C 1
ATOM 692 O O . LYS A 1 85 ? 8.970 -2.428 -19.332 1.00 92.38 85 LYS A O 1
ATOM 697 N N . ARG A 1 86 ? 10.293 -0.876 -20.294 1.00 94.25 86 ARG A N 1
ATOM 698 C CA . ARG A 1 86 ? 11.269 -0.791 -19.207 1.00 94.25 86 ARG A CA 1
ATOM 699 C C . ARG A 1 86 ? 10.669 -0.112 -17.983 1.00 94.25 86 ARG A C 1
ATOM 701 O O . ARG A 1 86 ? 10.113 0.981 -18.064 1.00 94.25 86 ARG A O 1
ATOM 708 N N . PHE A 1 87 ? 10.807 -0.764 -16.836 1.00 94.75 87 PHE A N 1
ATOM 709 C CA . PHE A 1 87 ? 10.497 -0.171 -15.543 1.00 94.75 87 PHE A CA 1
ATOM 710 C C . PHE A 1 87 ? 11.729 0.563 -15.019 1.00 94.75 87 PHE A C 1
ATOM 712 O O . PHE A 1 87 ? 12.861 0.094 -15.161 1.00 94.75 87 PHE A O 1
ATOM 719 N N . LYS A 1 88 ? 11.504 1.735 -14.426 1.00 93.25 88 LYS A N 1
ATOM 720 C CA . LYS A 1 88 ? 12.565 2.653 -14.004 1.00 93.25 88 LYS A CA 1
ATOM 721 C C . LYS A 1 88 ? 12.282 3.192 -12.610 1.00 93.25 88 LYS A C 1
ATOM 723 O O . LYS A 1 88 ? 11.130 3.341 -12.214 1.00 93.25 88 LYS A O 1
ATOM 728 N N . MET A 1 89 ? 13.350 3.492 -11.881 1.00 93.75 89 MET A N 1
ATOM 729 C CA . MET A 1 89 ? 13.291 4.083 -10.539 1.00 93.75 89 MET A CA 1
ATOM 730 C C . MET A 1 89 ? 14.368 5.166 -10.356 1.00 93.75 89 MET A C 1
ATOM 732 O O . MET A 1 89 ? 14.756 5.450 -9.228 1.00 93.75 89 MET A O 1
ATOM 736 N N . GLY A 1 90 ? 14.901 5.728 -11.450 1.00 91.38 90 GLY A N 1
ATOM 737 C CA . GLY A 1 90 ? 16.000 6.698 -11.398 1.00 91.38 90 GLY A CA 1
ATOM 738 C C . GLY A 1 90 ? 15.551 8.080 -10.927 1.00 91.38 90 GLY A C 1
ATOM 739 O O . GLY A 1 90 ? 16.334 8.820 -10.338 1.00 91.38 90 GLY A O 1
ATOM 740 N N . THR A 1 91 ? 14.277 8.416 -11.137 1.00 93.94 91 THR A N 1
ATOM 741 C CA . THR A 1 91 ? 13.661 9.662 -10.665 1.00 93.94 91 THR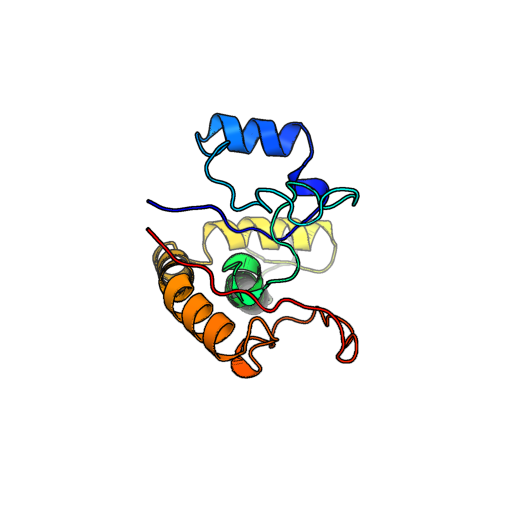 A CA 1
ATOM 742 C C . THR A 1 91 ? 12.355 9.400 -9.905 1.00 93.94 91 THR A C 1
ATOM 744 O O . THR A 1 91 ? 11.711 8.370 -10.123 1.00 93.94 91 THR A O 1
ATOM 747 N N . PRO A 1 92 ? 11.888 10.340 -9.058 1.00 95.50 92 PRO A N 1
ATOM 748 C CA . PRO A 1 92 ? 10.593 10.213 -8.384 1.00 95.50 92 PRO A CA 1
ATOM 749 C C . PRO A 1 92 ? 9.416 10.026 -9.349 1.00 95.50 92 PRO A C 1
ATOM 751 O O . PRO A 1 92 ? 8.481 9.285 -9.052 1.00 95.50 92 PRO A O 1
ATOM 754 N N . ARG A 1 93 ? 9.472 10.664 -10.527 1.00 94.12 93 ARG A N 1
ATOM 755 C CA . ARG A 1 93 ? 8.447 10.513 -11.564 1.00 94.12 93 ARG A CA 1
ATOM 756 C C . ARG A 1 93 ? 8.438 9.099 -12.139 1.00 94.12 93 ARG A C 1
ATOM 758 O O . ARG A 1 93 ? 7.388 8.473 -12.179 1.00 94.12 93 ARG A O 1
ATOM 765 N N . GLU A 1 94 ? 9.607 8.578 -12.501 1.00 93.88 94 GLU A N 1
ATOM 766 C CA . GLU A 1 94 ? 9.749 7.203 -12.992 1.00 93.88 94 GLU A CA 1
ATOM 767 C C . GLU A 1 94 ? 9.304 6.166 -11.957 1.00 93.88 94 GLU A C 1
ATOM 769 O O . GLU A 1 94 ? 8.622 5.203 -12.303 1.00 93.88 94 GLU A O 1
ATOM 774 N N . LEU A 1 95 ? 9.650 6.376 -10.682 1.00 94.56 95 LEU A N 1
ATOM 775 C CA . LEU A 1 95 ? 9.194 5.514 -9.598 1.00 94.56 95 LEU A CA 1
ATOM 776 C C . LEU A 1 95 ? 7.665 5.556 -9.462 1.00 94.56 95 LEU A C 1
ATOM 778 O O . LEU A 1 95 ? 7.044 4.504 -9.345 1.00 94.56 95 LEU A O 1
ATOM 782 N N . SER A 1 96 ? 7.052 6.741 -9.523 1.00 94.50 96 SER A N 1
ATOM 783 C CA . SER A 1 96 ? 5.592 6.901 -9.490 1.00 94.50 96 SER A CA 1
ATOM 784 C C . SER A 1 96 ? 4.904 6.176 -10.654 1.00 94.50 96 SER A C 1
ATOM 786 O O . SER A 1 96 ? 3.945 5.429 -10.443 1.00 94.50 96 SER A O 1
ATOM 788 N N . ASP A 1 97 ? 5.434 6.309 -11.872 1.00 94.00 97 ASP A N 1
ATOM 789 C CA . ASP A 1 97 ? 4.913 5.619 -13.056 1.00 94.00 97 ASP A CA 1
ATOM 790 C C . ASP A 1 97 ? 5.058 4.092 -12.927 1.00 94.00 97 ASP A C 1
ATOM 792 O O . ASP A 1 97 ? 4.122 3.342 -13.215 1.00 94.00 97 ASP A O 1
ATOM 796 N N . THR A 1 98 ? 6.200 3.622 -12.422 1.00 95.25 98 THR A N 1
ATOM 797 C CA . THR A 1 98 ? 6.458 2.210 -12.107 1.00 95.25 98 THR A CA 1
ATOM 798 C C . THR A 1 98 ? 5.484 1.670 -11.059 1.00 95.25 98 THR A C 1
ATOM 800 O O . THR A 1 98 ? 4.921 0.589 -11.250 1.00 95.25 98 THR A O 1
ATOM 803 N N . LEU A 1 99 ? 5.234 2.416 -9.979 1.00 94.69 99 LEU A N 1
ATOM 804 C CA . LEU A 1 99 ? 4.269 2.049 -8.941 1.00 94.69 99 LEU A CA 1
ATOM 805 C C . LEU A 1 99 ? 2.858 1.942 -9.526 1.00 94.69 99 LEU A C 1
ATOM 807 O O . LEU A 1 99 ? 2.213 0.909 -9.359 1.00 94.69 99 LEU A O 1
ATOM 811 N N . ARG A 1 100 ? 2.409 2.951 -10.290 1.00 94.31 100 ARG A N 1
ATOM 812 C CA . ARG A 1 100 ? 1.092 2.946 -10.954 1.00 94.31 100 ARG A CA 1
ATOM 813 C C . ARG A 1 100 ? 0.925 1.756 -11.892 1.00 94.31 100 ARG A C 1
ATOM 815 O O . ARG A 1 100 ? -0.105 1.093 -11.845 1.00 94.31 100 ARG A O 1
ATOM 822 N N . ARG A 1 101 ? 1.930 1.473 -12.727 1.00 94.56 101 ARG A N 1
ATOM 823 C CA . ARG A 1 101 ? 1.923 0.321 -13.645 1.00 94.56 101 ARG A CA 1
ATOM 824 C C . ARG A 1 101 ? 1.921 -1.010 -12.905 1.00 94.56 101 ARG A C 1
ATOM 826 O O . ARG A 1 101 ? 1.318 -1.960 -13.380 1.00 94.56 101 ARG A O 1
ATOM 833 N N . THR A 1 102 ? 2.592 -1.091 -11.761 1.00 94.50 102 THR A N 1
ATOM 834 C CA . THR A 1 102 ? 2.622 -2.328 -10.974 1.00 94.50 102 THR A CA 1
ATOM 835 C C . THR A 1 102 ? 1.290 -2.555 -10.261 1.00 94.50 102 THR A C 1
ATOM 837 O O . THR A 1 102 ? 0.815 -3.684 -10.220 1.00 94.50 102 THR A O 1
ATOM 840 N N . TRP A 1 103 ? 0.627 -1.490 -9.798 1.00 91.75 103 TRP A N 1
ATOM 841 C CA . TRP A 1 103 ? -0.669 -1.568 -9.114 1.00 91.75 103 TRP A CA 1
ATOM 842 C C . TRP A 1 103 ? -1.788 -2.178 -9.969 1.00 91.75 103 TRP A C 1
ATOM 844 O O . TRP A 1 103 ? -2.747 -2.730 -9.438 1.00 91.75 103 TRP A O 1
ATOM 854 N N . THR A 1 104 ? -1.681 -2.105 -11.300 1.00 90.94 104 THR A N 1
ATOM 855 C CA . THR A 1 104 ? -2.670 -2.709 -12.209 1.00 90.94 104 THR A CA 1
ATOM 856 C C . THR A 1 104 ? -2.500 -4.220 -12.374 1.00 90.94 104 THR A C 1
ATOM 858 O O . THR A 1 104 ? -3.380 -4.868 -12.937 1.00 90.94 104 THR A O 1
ATOM 861 N N . VAL A 1 105 ? -1.389 -4.789 -11.893 1.00 89.81 105 VAL A N 1
ATOM 862 C CA . VAL A 1 105 ? -1.067 -6.220 -12.024 1.00 89.81 105 VAL A CA 1
ATOM 863 C C . VAL A 1 105 ? -0.841 -6.917 -10.681 1.00 89.81 105 VAL A C 1
ATOM 865 O O . VAL A 1 105 ? -1.075 -8.124 -10.572 1.00 89.81 105 VAL A O 1
ATOM 868 N N . LYS A 1 106 ? -0.374 -6.191 -9.659 1.00 91.38 106 LYS A N 1
ATOM 869 C CA . LYS A 1 106 ? -0.097 -6.697 -8.312 1.00 91.38 106 LYS A CA 1
ATOM 870 C C . LYS A 1 106 ? -0.453 -5.652 -7.245 1.00 91.38 106 LYS A C 1
ATOM 872 O O . LYS A 1 106 ? -0.153 -4.477 -7.443 1.00 91.38 106 LYS A O 1
ATOM 877 N N . PRO A 1 107 ? -0.978 -6.081 -6.084 1.00 89.62 107 PRO A N 1
ATOM 878 C CA . PRO A 1 107 ? -1.390 -7.451 -5.742 1.00 89.62 107 PRO A CA 1
ATOM 879 C C . PRO A 1 107 ? -2.616 -7.924 -6.548 1.00 89.62 107 PRO A C 1
ATOM 881 O O . PRO A 1 107 ? -3.355 -7.119 -7.107 1.00 89.62 107 PRO A O 1
ATOM 884 N N . THR A 1 108 ? -2.804 -9.243 -6.670 1.00 90.62 108 THR A N 1
ATOM 885 C CA . THR A 1 108 ? -3.967 -9.808 -7.383 1.00 90.62 108 THR A CA 1
ATOM 886 C C . THR A 1 108 ? -5.227 -9.719 -6.519 1.00 90.62 108 THR A C 1
ATOM 888 O O . THR A 1 108 ? -5.106 -9.703 -5.292 1.00 90.62 108 THR A O 1
ATOM 891 N N . PRO A 1 109 ? -6.437 -9.731 -7.113 1.00 90.25 109 PRO A N 1
ATOM 892 C CA . PRO A 1 109 ? -7.685 -9.752 -6.349 1.00 90.25 109 PRO A CA 1
ATOM 893 C C . PRO A 1 109 ? -7.738 -10.868 -5.298 1.00 90.25 109 PRO A C 1
ATOM 895 O O . PRO A 1 109 ? -8.092 -10.602 -4.154 1.00 90.25 109 PRO A O 1
ATOM 898 N N . ASP A 1 110 ? -7.297 -12.080 -5.648 1.00 92.56 110 ASP A N 1
ATOM 899 C CA . ASP A 1 110 ? -7.272 -13.217 -4.718 1.00 92.56 110 ASP A CA 1
ATOM 900 C C . ASP A 1 110 ? -6.336 -12.976 -3.530 1.00 92.56 110 ASP A C 1
ATOM 902 O O . ASP A 1 110 ? -6.678 -13.296 -2.395 1.00 92.56 110 ASP A O 1
ATOM 906 N N . ARG A 1 111 ? -5.174 -12.352 -3.768 1.00 91.31 111 ARG A N 1
ATOM 907 C CA . ARG A 1 111 ? -4.215 -12.021 -2.707 1.00 91.31 111 ARG A CA 1
ATOM 908 C C . ARG A 1 111 ? -4.763 -10.939 -1.775 1.00 91.31 111 ARG A C 1
ATOM 910 O O . ARG A 1 111 ? -4.581 -11.024 -0.566 1.00 91.31 111 ARG A O 1
ATOM 917 N N . ILE A 1 112 ? -5.455 -9.943 -2.331 1.00 89.19 112 ILE A N 1
ATOM 918 C CA . ILE A 1 112 ? -6.154 -8.914 -1.549 1.00 89.19 112 ILE A CA 1
ATOM 919 C C . ILE A 1 112 ? -7.240 -9.567 -0.685 1.00 89.19 112 ILE A C 1
ATOM 921 O O . ILE A 1 112 ? -7.341 -9.268 0.502 1.00 89.19 112 ILE A O 1
ATOM 925 N N . ALA A 1 113 ? -8.035 -10.471 -1.265 1.00 88.62 113 ALA A N 1
ATOM 926 C CA . ALA A 1 113 ? -9.087 -11.181 -0.548 1.00 88.62 113 ALA A CA 1
ATOM 927 C C . ALA A 1 113 ? -8.521 -12.045 0.585 1.00 88.62 113 ALA A C 1
ATOM 929 O O . ALA A 1 113 ? -9.031 -11.983 1.698 1.00 88.62 113 ALA A O 1
ATOM 930 N N . GLU A 1 114 ? -7.446 -12.794 0.333 1.00 88.50 114 GLU A N 1
ATOM 931 C CA . GLU A 1 114 ? -6.759 -13.588 1.354 1.00 88.50 114 GLU A CA 1
ATOM 932 C C . GLU A 1 114 ? -6.352 -12.729 2.557 1.00 88.50 114 GLU A C 1
ATOM 934 O O . GLU A 1 114 ? -6.579 -13.119 3.698 1.00 88.50 114 GLU A O 1
ATOM 939 N N . ASP A 1 115 ? -5.793 -11.544 2.314 1.00 84.88 115 ASP A N 1
ATOM 940 C CA . ASP A 1 115 ? -5.339 -10.662 3.385 1.00 84.88 115 ASP A CA 1
ATOM 941 C C . ASP A 1 115 ? -6.497 -10.031 4.171 1.00 84.88 115 ASP A C 1
ATOM 943 O O . ASP A 1 115 ? -6.465 -9.968 5.397 1.00 84.88 115 ASP A O 1
ATOM 947 N N . ILE A 1 116 ? -7.583 -9.661 3.485 1.00 84.06 116 ILE A N 1
ATOM 948 C CA . ILE A 1 116 ? -8.826 -9.217 4.134 1.00 84.06 116 ILE A CA 1
ATOM 949 C C . ILE A 1 116 ? -9.412 -10.332 5.011 1.00 84.06 116 ILE A C 1
ATOM 951 O O . ILE A 1 116 ? -9.896 -10.069 6.112 1.00 84.06 116 ILE A O 1
ATOM 955 N N . LEU A 1 117 ? -9.365 -11.583 4.548 1.00 86.44 117 LEU A N 1
ATOM 956 C CA . LEU A 1 117 ? -9.902 -12.733 5.276 1.00 86.44 117 LEU A CA 1
ATOM 957 C C . LEU A 1 117 ? -9.075 -13.110 6.516 1.00 86.44 117 LEU A C 1
ATOM 959 O O . LEU A 1 117 ? -9.576 -13.859 7.351 1.00 86.44 117 LEU A O 1
ATOM 963 N N . ARG A 1 118 ? -7.858 -12.572 6.686 1.00 84.44 118 ARG A N 1
ATOM 964 C CA . ARG A 1 118 ? -7.045 -12.753 7.904 1.00 84.44 118 ARG A CA 1
ATOM 965 C C . ARG A 1 118 ? -7.475 -11.856 9.059 1.00 84.44 118 ARG A C 1
ATOM 967 O O . ARG A 1 118 ? -7.220 -12.217 10.207 1.00 84.44 118 ARG A O 1
ATOM 974 N N . ILE A 1 119 ? -8.176 -10.753 8.779 1.00 82.62 119 ILE A N 1
ATOM 975 C CA . ILE A 1 119 ? -8.574 -9.751 9.781 1.00 82.62 119 ILE A CA 1
ATOM 976 C C . ILE A 1 119 ? -9.225 -10.378 11.028 1.00 82.62 119 ILE A C 1
ATOM 978 O O . ILE A 1 119 ? -8.811 -10.006 12.123 1.00 82.62 119 ILE A O 1
ATOM 982 N N . PRO A 1 120 ? -10.184 -11.327 10.934 1.00 83.88 120 PRO A N 1
ATOM 983 C CA . PRO A 1 120 ? -10.771 -11.945 12.125 1.00 83.88 120 PRO A CA 1
ATOM 984 C C . PRO A 1 120 ? -9.725 -12.601 13.034 1.00 83.88 120 PRO A C 1
ATOM 986 O O . PRO A 1 120 ? -9.702 -12.332 14.228 1.00 83.88 120 PRO A O 1
ATOM 989 N N . SER A 1 121 ? -8.795 -13.369 12.459 1.00 85.50 121 SER A N 1
ATOM 990 C CA . SER A 1 121 ? -7.722 -14.005 13.233 1.00 85.50 121 SER A CA 1
ATOM 991 C C . SER A 1 121 ? -6.744 -12.990 13.833 1.00 85.50 121 SER A C 1
ATOM 993 O O . SER A 1 121 ? -6.247 -13.191 14.937 1.00 85.50 121 SER A O 1
ATOM 995 N N . THR A 1 122 ? -6.490 -11.872 13.147 1.00 82.56 122 THR A N 1
ATOM 996 C CA . THR A 1 122 ? -5.673 -10.777 13.687 1.00 82.56 122 THR A CA 1
ATOM 997 C C . THR A 1 122 ? -6.367 -10.111 14.874 1.00 82.56 122 THR A C 1
ATOM 999 O O . THR A 1 122 ? -5.718 -9.825 15.877 1.00 82.56 122 THR A O 1
ATOM 1002 N N . VAL A 1 123 ? -7.688 -9.910 14.805 1.00 80.56 123 VAL A N 1
ATOM 1003 C CA . VAL A 1 123 ? -8.483 -9.388 15.928 1.00 80.56 123 VAL A CA 1
ATOM 1004 C C . VAL A 1 123 ? -8.379 -10.306 17.142 1.00 80.56 123 VAL A C 1
ATOM 1006 O O . VAL A 1 123 ? -8.133 -9.807 18.239 1.00 80.56 123 VAL A O 1
ATOM 1009 N N . ASP A 1 124 ? -8.501 -11.621 16.950 1.00 83.56 124 ASP A N 1
ATOM 1010 C CA . ASP A 1 124 ? -8.378 -12.594 18.040 1.00 83.56 124 ASP A CA 1
ATOM 1011 C C . ASP A 1 124 ? -7.005 -12.485 18.723 1.00 83.56 124 ASP A C 1
ATOM 1013 O O . ASP A 1 124 ? -6.933 -12.324 19.942 1.00 83.56 124 ASP A O 1
ATOM 1017 N N . LYS A 1 125 ? -5.917 -12.418 17.941 1.00 82.50 125 LYS A N 1
ATOM 1018 C CA . LYS A 1 125 ? -4.560 -12.204 18.475 1.00 82.50 125 LYS A CA 1
ATOM 1019 C C . LYS A 1 125 ? -4.439 -10.891 19.249 1.00 82.50 125 LYS A C 1
ATOM 1021 O O . LYS A 1 125 ? -3.825 -10.864 20.313 1.00 82.50 125 LYS A O 1
ATOM 1026 N N . ILE A 1 126 ? -5.007 -9.793 18.745 1.00 78.38 126 ILE A N 1
ATOM 1027 C CA . ILE A 1 126 ? -4.972 -8.495 19.438 1.00 78.38 126 ILE A CA 1
ATOM 1028 C C . ILE A 1 126 ? -5.692 -8.592 20.788 1.00 78.38 126 ILE A C 1
ATOM 1030 O O . ILE A 1 126 ? -5.197 -8.052 21.779 1.00 78.38 126 ILE A O 1
ATOM 1034 N N . ILE A 1 127 ? -6.836 -9.279 20.846 1.00 79.06 127 ILE A N 1
ATOM 1035 C CA . ILE A 1 127 ? -7.589 -9.494 22.088 1.00 79.06 127 ILE A CA 1
ATOM 1036 C C . ILE A 1 127 ? -6.768 -10.331 23.075 1.00 79.06 127 ILE A C 1
ATOM 1038 O O . ILE A 1 127 ? -6.654 -9.942 24.237 1.00 79.06 127 ILE A O 1
ATOM 1042 N N . GLU A 1 128 ? -6.148 -11.423 22.619 1.00 82.75 128 GLU A N 1
ATOM 1043 C CA . GLU A 1 128 ? -5.265 -12.269 23.438 1.00 82.75 128 GLU A CA 1
ATOM 1044 C C . GLU A 1 128 ? -4.088 -11.482 24.031 1.00 82.75 128 GLU A C 1
ATOM 1046 O O . GLU A 1 128 ? -3.708 -11.695 25.180 1.00 82.75 128 GLU A O 1
ATOM 1051 N N . HIS A 1 129 ? -3.558 -10.512 23.283 1.00 81.50 129 HIS A N 1
ATOM 1052 C CA . HIS A 1 129 ? -2.475 -9.636 23.731 1.00 81.50 129 HIS A CA 1
ATOM 1053 C C . HIS A 1 129 ? -2.975 -8.412 24.518 1.00 81.50 129 HIS A C 1
ATOM 1055 O O . HIS A 1 129 ? -2.222 -7.459 24.723 1.00 81.50 129 HIS A O 1
ATOM 1061 N N . GLY A 1 130 ? -4.244 -8.388 24.942 1.00 75.94 130 GLY A N 1
ATOM 1062 C CA . GLY A 1 130 ? -4.820 -7.301 25.740 1.00 75.94 130 GLY A CA 1
ATOM 1063 C C . GLY A 1 130 ? -4.874 -5.960 25.004 1.00 75.94 130 GLY A C 1
ATOM 1064 O O . GLY A 1 130 ? -4.782 -4.902 25.623 1.00 75.94 130 GLY A O 1
ATOM 1065 N N . GLY A 1 131 ? -4.962 -5.984 23.673 1.00 69.19 131 GLY A N 1
ATOM 1066 C CA . GLY A 1 131 ? -4.801 -4.792 22.850 1.00 69.19 131 GLY A CA 1
ATOM 1067 C C . GLY A 1 131 ? -3.350 -4.307 22.774 1.00 69.19 131 GLY A C 1
ATOM 1068 O O . GLY A 1 131 ? -3.120 -3.149 22.446 1.00 69.19 131 GLY A O 1
ATOM 1069 N N . GLY A 1 132 ? -2.357 -5.136 23.087 1.00 68.62 132 GLY A N 1
ATOM 1070 C CA . GLY A 1 132 ? -0.938 -4.827 22.917 1.00 68.62 132 GLY A CA 1
ATOM 1071 C C . GLY A 1 132 ? -0.461 -4.925 21.465 1.00 68.62 132 GLY A C 1
ATOM 1072 O O . GLY A 1 132 ? -1.256 -5.089 20.537 1.00 68.62 132 GLY A O 1
ATOM 1073 N N . ILE A 1 133 ? 0.856 -4.808 21.275 1.00 66.69 133 ILE A N 1
ATOM 1074 C CA . ILE A 1 133 ? 1.530 -5.164 20.020 1.00 66.69 133 ILE A CA 1
ATOM 1075 C C . ILE A 1 133 ? 1.577 -6.690 19.940 1.00 66.69 133 ILE A C 1
ATOM 1077 O O . ILE A 1 133 ? 2.004 -7.333 20.897 1.00 66.69 133 ILE A O 1
ATOM 1081 N N . VAL A 1 134 ? 1.190 -7.256 18.799 1.00 70.19 134 VAL A N 1
ATOM 1082 C CA . VAL A 1 134 ? 1.366 -8.686 18.522 1.00 70.19 134 VAL A CA 1
ATOM 1083 C C . VAL A 1 134 ? 2.762 -8.875 17.904 1.00 70.19 134 VAL A C 1
ATOM 1085 O O . VAL A 1 134 ? 2.985 -8.372 16.802 1.00 70.19 134 VAL A O 1
ATOM 1088 N N . PRO A 1 135 ? 3.723 -9.544 18.577 1.00 65.06 135 PRO A N 1
ATOM 1089 C CA . PRO A 1 135 ? 5.124 -9.603 18.137 1.00 65.06 135 PRO A CA 1
ATOM 1090 C C . PRO A 1 135 ? 5.316 -10.141 16.714 1.00 65.06 135 PRO A C 1
ATOM 1092 O O . PRO A 1 135 ? 6.145 -9.620 15.971 1.00 65.06 135 PRO A O 1
ATOM 1095 N N . ASP A 1 136 ? 4.499 -11.118 16.318 1.00 65.94 136 ASP A N 1
ATOM 1096 C CA . ASP A 1 136 ? 4.570 -11.761 15.000 1.00 65.94 136 ASP A CA 1
ATOM 1097 C C . ASP A 1 136 ? 3.894 -10.945 13.879 1.00 65.94 136 ASP A C 1
ATOM 1099 O O . ASP A 1 136 ? 4.102 -11.224 12.702 1.00 65.94 136 ASP A O 1
ATOM 1103 N N . GLU A 1 137 ? 3.117 -9.915 14.231 1.00 63.28 137 GLU A N 1
ATOM 1104 C CA . GLU A 1 137 ? 2.465 -8.981 13.292 1.00 63.28 137 GLU A CA 1
ATOM 1105 C C . GLU A 1 137 ? 3.194 -7.616 13.254 1.00 63.28 137 GLU A C 1
ATOM 1107 O O . GLU A 1 137 ? 2.922 -6.763 12.412 1.00 63.28 137 GLU A O 1
ATOM 1112 N N . ALA A 1 138 ? 4.164 -7.396 14.152 1.00 50.91 138 ALA A N 1
ATOM 1113 C CA . ALA A 1 138 ? 4.880 -6.131 14.344 1.00 50.91 138 ALA A CA 1
ATOM 1114 C C . ALA A 1 138 ? 5.966 -5.839 13.286 1.00 50.91 138 ALA A C 1
ATOM 1116 O O . ALA A 1 138 ? 6.752 -4.901 13.441 1.00 50.91 138 ALA A O 1
ATOM 1117 N N . GLY A 1 139 ? 6.026 -6.620 12.203 1.00 41.50 139 GLY A N 1
ATOM 1118 C CA . GLY A 1 139 ? 6.987 -6.440 11.108 1.00 41.50 139 GLY A CA 1
ATOM 1119 C C . GLY A 1 139 ? 6.832 -5.123 10.333 1.00 41.50 139 GLY A C 1
ATOM 1120 O O . GLY A 1 139 ? 7.709 -4.768 9.542 1.00 41.50 139 GLY A O 1
ATOM 1121 N N . CYS A 1 140 ? 5.757 -4.370 10.570 1.00 43.09 140 CYS A N 1
ATOM 1122 C CA . CYS A 1 140 ? 5.503 -3.081 9.938 1.00 43.09 140 CYS A CA 1
ATOM 1123 C C . CYS A 1 140 ? 6.088 -1.946 10.788 1.00 43.09 140 CYS A C 1
ATOM 1125 O O . CYS A 1 140 ? 5.568 -1.578 11.839 1.00 43.09 140 CYS A O 1
ATOM 1127 N N . THR A 1 141 ? 7.213 -1.392 10.331 1.00 35.53 141 THR A N 1
ATOM 1128 C CA . THR A 1 141 ? 7.966 -0.323 10.997 1.00 35.53 141 THR A CA 1
ATOM 1129 C C . THR A 1 141 ? 7.117 0.931 11.218 1.00 35.53 141 THR A C 1
ATOM 1131 O O . THR A 1 141 ? 6.983 1.774 10.332 1.00 35.53 141 THR A O 1
ATOM 1134 N N . GLY A 1 142 ? 6.595 1.063 12.432 1.00 33.19 142 GLY A N 1
ATOM 1135 C CA . GLY A 1 142 ? 5.866 2.221 12.935 1.00 33.19 142 GLY A CA 1
ATOM 1136 C C . GLY A 1 142 ? 5.730 2.116 14.448 1.00 33.19 142 GLY A C 1
ATOM 1137 O O . GLY A 1 142 ? 4.632 1.994 14.968 1.00 33.19 142 GLY A O 1
ATOM 1138 N N . THR A 1 143 ? 6.858 2.066 15.159 1.00 31.86 143 THR A N 1
ATOM 1139 C CA . THR A 1 143 ? 6.926 1.851 16.609 1.00 31.86 143 THR A CA 1
ATOM 1140 C C . THR A 1 143 ? 6.031 2.846 17.369 1.00 31.86 143 THR A C 1
ATOM 1142 O O . THR A 1 143 ? 6.339 4.044 17.383 1.00 31.86 143 THR A O 1
ATOM 1145 N N . PRO A 1 144 ? 4.986 2.407 18.095 1.00 36.19 144 PRO A N 1
ATOM 1146 C CA . PRO A 1 144 ? 4.503 3.175 19.226 1.00 36.19 144 PRO A CA 1
ATOM 1147 C C . PRO A 1 144 ? 5.580 3.072 20.301 1.00 36.19 144 PRO A C 1
ATOM 1149 O O . PRO A 1 144 ? 5.956 1.975 20.717 1.00 36.19 144 PRO A O 1
ATOM 1152 N N . LYS A 1 145 ? 6.111 4.214 20.745 1.00 28.84 145 LYS A N 1
ATOM 1153 C CA . LYS A 1 145 ? 6.918 4.258 21.967 1.00 28.84 145 LYS A CA 1
ATOM 1154 C C . LYS A 1 145 ? 6.154 3.499 23.049 1.00 28.84 145 LYS A C 1
ATOM 1156 O O . LYS A 1 145 ? 4.979 3.790 23.262 1.00 28.84 145 LYS A O 1
ATOM 1161 N N . ILE A 1 146 ? 6.823 2.549 23.698 1.00 31.06 146 ILE A N 1
ATOM 1162 C CA . ILE A 1 146 ? 6.338 1.894 24.911 1.00 31.06 146 ILE A CA 1
ATOM 1163 C C . ILE A 1 146 ? 6.007 3.020 25.896 1.00 31.06 146 ILE A C 1
ATOM 1165 O O . ILE A 1 146 ? 6.901 3.623 26.487 1.00 31.06 146 ILE A O 1
ATOM 1169 N N . LEU A 1 147 ? 4.727 3.374 25.998 1.00 32.25 147 LEU A N 1
ATOM 1170 C CA . LEU A 1 147 ? 4.232 4.177 27.100 1.00 32.25 147 LEU A CA 1
ATOM 1171 C C . LEU A 1 147 ? 4.039 3.179 28.229 1.00 32.25 147 LEU A C 1
ATOM 1173 O O . LEU A 1 147 ? 3.130 2.354 28.207 1.00 32.25 147 LEU A O 1
ATOM 1177 N N . THR A 1 148 ? 5.002 3.211 29.139 1.00 28.81 148 THR A N 1
ATOM 1178 C CA . THR A 1 148 ? 5.050 2.419 30.360 1.00 28.81 148 THR A CA 1
ATOM 1179 C C . THR A 1 148 ? 3.696 2.410 31.066 1.00 28.81 148 THR A C 1
ATOM 1181 O O . THR A 1 148 ? 3.059 3.453 31.229 1.00 28.81 148 THR A O 1
ATOM 1184 N N . GLU A 1 149 ? 3.306 1.201 31.458 1.00 34.12 149 GLU A N 1
ATOM 1185 C CA . GLU A 1 149 ? 2.202 0.805 32.330 1.00 34.12 149 GLU A CA 1
ATOM 1186 C C . GLU A 1 149 ? 1.651 1.931 33.217 1.00 34.12 149 GLU A C 1
ATOM 1188 O O . GLU A 1 149 ? 2.341 2.455 34.087 1.00 34.12 149 GLU A O 1
ATOM 1193 N N . SER A 1 150 ? 0.384 2.299 33.012 1.00 31.14 150 SER A N 1
ATOM 1194 C CA . SER A 1 150 ? -0.499 2.781 34.098 1.00 31.14 150 SER A CA 1
ATOM 1195 C C . SER A 1 150 ? -1.912 3.129 33.638 1.00 31.14 150 SER A C 1
ATOM 1197 O O . SER A 1 150 ? -2.790 3.295 34.477 1.00 31.14 150 SER A O 1
ATOM 1199 N N . HIS A 1 151 ? -2.188 3.236 32.341 1.00 31.47 151 HIS A N 1
ATOM 1200 C CA . HIS A 1 151 ? -3.495 3.706 31.897 1.00 31.47 151 HIS A CA 1
ATOM 1201 C C . HIS A 1 151 ? -3.919 2.973 30.636 1.00 31.47 151 HIS A C 1
ATOM 1203 O O . HIS A 1 151 ? -3.637 3.491 29.578 1.00 31.47 151 HIS A O 1
ATOM 1209 N N . TYR A 1 152 ? -4.582 1.817 30.706 1.00 33.56 152 TYR A N 1
ATOM 1210 C CA . TYR A 1 152 ? -5.719 1.541 29.815 1.00 33.56 152 TYR A CA 1
ATOM 1211 C C . TYR A 1 152 ? -6.583 0.386 30.375 1.00 33.56 152 TYR A C 1
ATOM 1213 O O . TYR A 1 152 ? -6.221 -0.780 30.324 1.00 33.56 152 TYR A O 1
ATOM 1221 N N . PHE A 1 153 ? -7.738 0.783 30.922 1.00 33.47 153 PHE A N 1
ATOM 1222 C CA . PHE A 1 153 ? -9.049 0.124 30.859 1.00 33.47 153 PHE A CA 1
ATOM 1223 C C . PHE A 1 153 ? -9.232 -1.299 31.417 1.00 33.47 153 PHE A C 1
ATOM 1225 O O . PHE A 1 153 ? -9.258 -2.297 30.707 1.00 33.47 153 PHE A O 1
ATOM 1232 N N . SER A 1 154 ? -9.634 -1.337 32.687 1.00 28.48 154 SER A N 1
ATOM 1233 C CA . SER A 1 154 ? -10.642 -2.276 33.170 1.00 28.48 154 SER A CA 1
ATOM 1234 C C . SER A 1 154 ? -12.022 -1.886 32.618 1.00 28.48 154 SER A C 1
ATOM 1236 O O . SER A 1 154 ? -12.586 -0.868 33.019 1.00 28.48 154 SER A O 1
ATOM 1238 N N . ARG A 1 155 ? -12.577 -2.679 31.693 1.00 28.23 155 ARG A N 1
ATOM 1239 C CA . ARG A 1 155 ? -14.016 -3.020 31.618 1.00 28.23 155 ARG A CA 1
ATOM 1240 C C . ARG A 1 155 ? -14.281 -3.983 30.449 1.00 28.23 155 ARG A C 1
ATOM 1242 O O . ARG A 1 155 ? -13.844 -3.699 29.336 1.00 28.23 155 ARG A O 1
ATOM 1249 N N . PRO A 1 156 ? -15.006 -5.090 30.680 1.00 30.28 156 PRO A N 1
ATOM 1250 C CA . PRO A 1 156 ? -15.329 -6.057 29.640 1.00 30.28 156 PRO A CA 1
ATOM 1251 C C . PRO A 1 156 ? -16.338 -5.459 28.652 1.00 30.28 156 PRO A C 1
ATOM 1253 O O . PRO A 1 156 ? -17.343 -4.866 29.049 1.00 30.28 156 PRO A O 1
ATOM 1256 N N . VAL A 1 157 ? -16.070 -5.620 27.357 1.00 29.58 157 VAL A N 1
ATOM 1257 C CA . VAL A 1 157 ? -17.036 -5.329 26.296 1.00 29.58 157 VAL A CA 1
ATOM 1258 C C . VAL A 1 157 ? -17.968 -6.535 26.195 1.00 29.58 157 VAL A C 1
ATOM 1260 O O . VAL A 1 157 ? -17.594 -7.574 25.660 1.00 29.58 157 VAL A O 1
ATOM 1263 N N . HIS A 1 158 ? -19.175 -6.416 26.746 1.00 24.22 158 HIS A N 1
ATOM 1264 C CA . HIS A 1 158 ? -20.259 -7.341 26.430 1.00 24.22 158 HIS A CA 1
ATOM 1265 C C . HIS A 1 158 ? -20.792 -7.022 25.033 1.00 24.22 158 HIS A C 1
ATOM 1267 O O . HIS A 1 158 ? -21.217 -5.899 24.762 1.00 24.22 158 HIS A O 1
ATOM 1273 N N . VAL A 1 159 ? -20.740 -8.018 24.154 1.00 27.25 159 VAL A N 1
ATOM 1274 C CA . VAL A 1 159 ? -21.343 -7.981 22.822 1.00 27.25 159 VAL A CA 1
ATOM 1275 C C . VAL A 1 159 ? -22.760 -8.550 22.950 1.00 27.25 159 VAL A C 1
ATOM 1277 O O . VAL A 1 159 ? -22.918 -9.691 23.386 1.00 27.25 159 VAL A O 1
ATOM 1280 N N . HIS A 1 160 ? -23.767 -7.741 22.616 1.00 29.47 160 HIS A N 1
ATOM 1281 C CA . HIS A 1 160 ? -25.150 -8.160 22.369 1.00 29.47 160 HIS A CA 1
ATOM 1282 C C . HIS A 1 160 ? -25.448 -8.038 20.877 1.00 29.47 160 HIS A C 1
ATOM 1284 O O . HIS A 1 160 ? -24.975 -7.045 20.275 1.00 29.47 160 HIS A O 1
#

Organism: NCBI:txid156173

Sequence (160 aa):
SWWLCHDHLSAWWEKEAQAYIASRGFKDRQLRAWGSVNKGTRYYHSLVGNRPEMCPLDAHLFADLKNAVLKHVVMTCGLDLDNEKRFKMGTPRELSDTLRRTWTVKPTPDRIAEDILRIPSTVDKIIEHGGGIVPDEAGCTGTPKILTESHYFSRPVHVH

pLDDT: mean 76.53, std 20.12, range [24.22, 96.44]

Secondary structure (DSSP, 8-state):
---B-----GGGGSHHHHHHHHHTT-TT-B-B--TTTTTTSTTTT-B--S-GGG-HIIIIIHHHHHHHHHHHHHHHTTS-TT-TT----SSHHHHHHHHHHHHTTSS-HHHHHHHHHHHHHHHHHHHHTTT---TTTTTSS-PPP---SS-S--------

Foldseek 3Di:
DAADADAQDPVCPDPVNLVVCVVVVRNPRYAFDDDCVQPPHPRHRTHPHDPLLLPLVLQPQVVFLVVQLVVQQVVQVPPDPPDPSHQDDPDPVSVVVSSVVSVVPPDDPVSSVVSNVCNVVSVVQCVVVVVDDNPVSPPRPDDDPPPDDDDDDDDDDDDD

Radius of gyration: 19.5 Å; chains: 1; bounding box: 44×31×58 Å